Protein AF-R7RN30-F1 (afdb_monomer_lite)

Structure (mmCIF, N/CA/C/O backbone):
data_AF-R7RN30-F1
#
_entry.id   AF-R7RN30-F1
#
loop_
_atom_site.group_PDB
_atom_site.id
_atom_site.type_symbol
_atom_site.label_atom_id
_atom_site.label_alt_id
_atom_site.label_comp_id
_atom_site.label_asym_id
_atom_site.label_entity_id
_atom_site.label_seq_id
_atom_site.pdbx_PDB_ins_code
_atom_site.Cartn_x
_atom_site.Cartn_y
_atom_site.Cartn_z
_atom_site.occupancy
_atom_site.B_iso_or_equiv
_atom_site.auth_seq_id
_atom_site.auth_comp_id
_atom_site.auth_asym_id
_atom_site.auth_atom_id
_atom_site.pdbx_PDB_model_num
ATOM 1 N N . MET A 1 1 ? 17.143 -51.193 -7.733 1.00 52.50 1 MET A N 1
ATOM 2 C CA . MET A 1 1 ? 16.650 -49.809 -7.932 1.00 52.50 1 MET A CA 1
ATOM 3 C C . MET A 1 1 ? 15.931 -49.384 -6.659 1.00 52.50 1 MET A C 1
ATOM 5 O O . MET A 1 1 ? 15.191 -50.200 -6.125 1.00 52.50 1 MET A O 1
ATOM 9 N N . LYS A 1 2 ? 16.225 -48.199 -6.104 1.00 51.12 2 LYS A N 1
ATOM 10 C CA . LYS A 1 2 ? 15.594 -47.701 -4.866 1.00 51.12 2 LYS A CA 1
ATOM 11 C C . LYS A 1 2 ? 14.284 -46.966 -5.218 1.00 51.12 2 LYS A C 1
ATOM 13 O O . LYS A 1 2 ? 14.254 -46.298 -6.243 1.00 51.12 2 LYS A O 1
ATOM 18 N N . PRO A 1 3 ? 13.226 -47.047 -4.394 1.00 54.84 3 PRO A N 1
ATOM 19 C CA . PRO A 1 3 ? 11.886 -46.530 -4.715 1.00 54.84 3 PRO A CA 1
ATOM 20 C C . PRO A 1 3 ? 11.719 -44.996 -4.600 1.00 54.84 3 PRO A C 1
ATOM 22 O O . PRO A 1 3 ? 10.600 -44.520 -4.464 1.00 54.84 3 PRO A O 1
ATOM 25 N N . ILE A 1 4 ? 12.803 -44.212 -4.628 1.00 58.72 4 ILE A N 1
ATOM 26 C CA . ILE A 1 4 ? 12.770 -42.753 -4.381 1.00 58.72 4 ILE A CA 1
ATOM 27 C C . ILE A 1 4 ? 12.704 -41.926 -5.682 1.00 58.72 4 ILE A C 1
ATOM 29 O O . ILE A 1 4 ? 12.335 -40.757 -5.647 1.00 58.72 4 ILE A O 1
ATOM 33 N N . ASP A 1 5 ? 12.949 -42.533 -6.845 1.00 54.28 5 ASP A N 1
ATOM 34 C CA . ASP A 1 5 ? 13.149 -41.788 -8.099 1.00 54.28 5 ASP A CA 1
ATOM 35 C C . ASP A 1 5 ? 11.878 -41.576 -8.950 1.00 54.28 5 ASP A C 1
ATOM 37 O O . ASP A 1 5 ? 11.968 -41.347 -10.153 1.00 54.28 5 ASP A O 1
ATOM 41 N N . MET A 1 6 ? 10.675 -41.631 -8.368 1.00 63.59 6 MET A N 1
ATOM 42 C CA . MET A 1 6 ? 9.432 -41.331 -9.101 1.00 63.59 6 MET A CA 1
ATOM 43 C C . MET A 1 6 ? 8.523 -40.395 -8.308 1.00 63.59 6 MET A C 1
ATOM 45 O O . MET A 1 6 ? 7.451 -40.782 -7.850 1.00 63.59 6 MET A O 1
ATOM 49 N N . ILE A 1 7 ? 8.929 -39.132 -8.183 1.00 62.47 7 ILE A N 1
ATOM 50 C CA . ILE A 1 7 ? 7.962 -38.043 -8.023 1.00 62.47 7 ILE A CA 1
ATOM 51 C C . ILE A 1 7 ? 7.711 -37.521 -9.440 1.00 62.47 7 ILE A C 1
ATOM 53 O O . ILE A 1 7 ? 8.626 -36.937 -10.023 1.00 62.47 7 ILE A O 1
ATOM 57 N N . PRO A 1 8 ? 6.531 -37.750 -10.043 1.00 53.94 8 PRO A N 1
ATOM 58 C CA . PRO A 1 8 ? 6.213 -37.163 -11.333 1.00 53.94 8 PRO A CA 1
ATOM 59 C C . PRO A 1 8 ? 6.329 -35.644 -11.209 1.00 53.94 8 PRO A C 1
ATOM 61 O O . PRO A 1 8 ? 5.591 -35.023 -10.443 1.00 53.94 8 PRO A O 1
ATOM 64 N N . THR A 1 9 ? 7.256 -35.035 -11.943 1.00 62.53 9 THR A N 1
ATOM 65 C CA . THR A 1 9 ? 7.271 -33.591 -12.160 1.00 62.53 9 THR A CA 1
ATOM 66 C C . THR A 1 9 ? 6.041 -33.251 -12.990 1.00 62.53 9 THR A C 1
ATOM 68 O O . THR A 1 9 ? 6.083 -33.202 -14.217 1.00 62.53 9 THR A O 1
ATOM 71 N N . MET A 1 10 ? 4.902 -33.062 -12.321 1.00 60.59 10 MET A N 1
ATOM 72 C CA . MET A 1 10 ? 3.753 -32.434 -12.951 1.00 60.59 10 MET A CA 1
ATOM 73 C C . MET A 1 10 ? 4.216 -31.045 -13.382 1.00 60.59 10 MET A C 1
ATOM 75 O O . MET A 1 10 ? 4.500 -30.188 -12.545 1.00 60.59 10 MET A O 1
ATOM 79 N N . ILE A 1 11 ? 4.357 -30.844 -14.691 1.00 59.06 11 ILE A N 1
ATOM 80 C CA . ILE A 1 11 ? 4.528 -29.520 -15.276 1.00 59.06 11 ILE A CA 1
ATOM 81 C C . ILE A 1 11 ? 3.252 -28.771 -14.903 1.00 59.06 11 ILE A C 1
ATOM 83 O O . ILE A 1 11 ? 2.198 -29.010 -15.491 1.00 59.06 11 ILE A O 1
ATOM 87 N N . MET A 1 12 ? 3.322 -27.937 -13.863 1.00 58.66 12 MET A N 1
ATOM 88 C CA . MET A 1 12 ? 2.214 -27.055 -13.527 1.00 58.66 12 MET A CA 1
ATOM 89 C C . MET A 1 12 ? 1.998 -26.168 -14.756 1.00 58.66 12 MET A C 1
ATOM 91 O O . MET A 1 12 ? 2.953 -25.504 -15.175 1.00 58.66 12 MET A O 1
ATOM 95 N N . PRO A 1 13 ? 0.809 -26.190 -15.389 1.00 59.28 13 PRO A N 1
ATOM 96 C CA . PRO A 1 13 ? 0.530 -25.274 -16.482 1.00 59.28 13 PRO A CA 1
ATOM 97 C C . PRO A 1 13 ? 0.816 -23.861 -15.982 1.00 59.28 13 PRO A C 1
ATOM 99 O O . PRO A 1 13 ? 0.581 -23.567 -14.811 1.00 59.28 13 PRO A O 1
ATOM 102 N N . ASN A 1 14 ? 1.374 -23.018 -16.852 1.00 55.12 14 ASN A N 1
ATOM 103 C CA . ASN A 1 14 ? 1.681 -21.622 -16.558 1.00 55.12 14 ASN A CA 1
ATOM 104 C C . ASN A 1 14 ? 0.432 -20.964 -15.942 1.00 55.12 14 ASN A C 1
ATOM 106 O O . ASN A 1 14 ? -0.499 -20.595 -16.657 1.00 55.12 14 ASN A O 1
ATOM 110 N N . MET A 1 15 ? 0.395 -20.864 -14.611 1.00 58.53 15 MET A N 1
ATOM 111 C CA . MET A 1 15 ? -0.645 -20.170 -13.862 1.00 58.53 15 MET A CA 1
ATOM 112 C C . MET A 1 15 ? -0.373 -18.688 -14.072 1.00 58.53 15 MET A C 1
ATOM 114 O O . MET A 1 15 ? 0.243 -18.029 -13.236 1.00 58.53 15 MET A O 1
ATOM 118 N N . VAL A 1 16 ? -0.748 -18.172 -15.242 1.00 56.69 16 VAL A N 1
ATOM 119 C CA . VAL A 1 16 ? -0.845 -16.730 -15.428 1.00 56.69 16 VAL A CA 1
ATOM 120 C C . VAL A 1 16 ? -1.846 -16.281 -14.368 1.00 56.69 16 VAL A C 1
ATOM 122 O O . VAL A 1 16 ? -2.969 -16.795 -14.373 1.00 56.69 16 VAL A O 1
ATOM 125 N N . PRO A 1 17 ? -1.458 -15.420 -13.411 1.00 54.16 17 PRO A N 1
ATOM 126 C CA . PRO A 1 17 ? -2.412 -14.921 -12.444 1.00 54.16 17 PRO A CA 1
ATOM 127 C C . PRO A 1 17 ? -3.550 -14.302 -13.246 1.00 54.16 17 PRO A C 1
ATOM 129 O O . PRO A 1 17 ? -3.319 -13.404 -14.058 1.00 54.16 17 PRO A O 1
ATOM 132 N N . VAL A 1 18 ? -4.764 -14.826 -13.062 1.00 57.03 18 VAL A N 1
ATOM 133 C CA . VAL A 1 18 ? -5.966 -14.119 -13.488 1.00 57.03 18 VAL A CA 1
ATOM 134 C C . VAL A 1 18 ? -5.847 -12.775 -12.797 1.00 57.03 18 VAL A C 1
ATOM 136 O O . VAL A 1 18 ? -5.870 -12.709 -11.565 1.00 57.03 18 VAL A O 1
ATOM 139 N N . ILE A 1 19 ? -5.601 -11.725 -13.578 1.00 56.62 19 ILE A N 1
ATOM 140 C CA . ILE A 1 19 ? -5.730 -10.364 -13.092 1.00 56.62 19 ILE A CA 1
ATOM 141 C C . ILE A 1 19 ? -7.212 -10.283 -12.768 1.00 56.62 19 ILE A C 1
ATOM 143 O O . ILE A 1 19 ? -8.045 -10.140 -13.656 1.00 56.62 19 ILE A O 1
ATOM 147 N N . VAL A 1 20 ? -7.553 -10.538 -11.506 1.00 56.22 20 VAL A N 1
ATOM 148 C CA . VAL A 1 20 ? -8.850 -10.156 -10.983 1.00 56.22 20 VAL A CA 1
ATOM 149 C C . VAL A 1 20 ? -8.878 -8.667 -11.260 1.00 56.22 20 VAL A C 1
ATOM 151 O O . VAL A 1 20 ? -8.027 -7.945 -10.735 1.00 56.22 20 VAL A O 1
ATOM 154 N N . ASP A 1 21 ? -9.763 -8.233 -12.152 1.00 55.62 21 ASP A N 1
ATOM 155 C CA . ASP A 1 21 ? -10.123 -6.831 -12.276 1.00 55.62 21 ASP A CA 1
ATOM 156 C C . ASP A 1 21 ? -10.660 -6.440 -10.900 1.00 55.62 21 ASP A C 1
ATOM 158 O O . ASP A 1 21 ? -11.830 -6.641 -10.577 1.00 55.62 21 ASP A O 1
ATOM 162 N N . ILE A 1 22 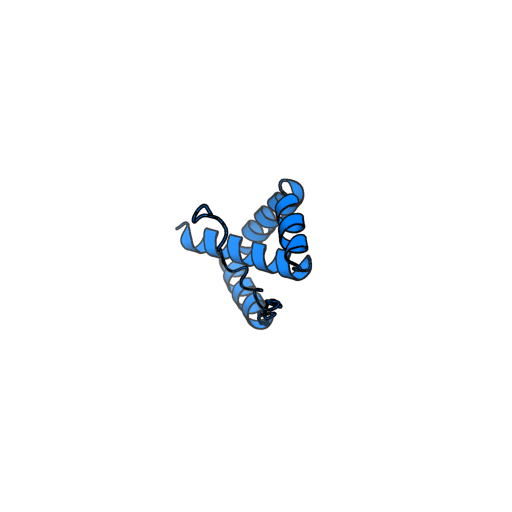? -9.751 -6.025 -10.013 1.00 59.59 22 ILE A N 1
ATOM 163 C CA . ILE A 1 22 ? -10.084 -5.454 -8.719 1.00 59.59 22 ILE A CA 1
ATOM 164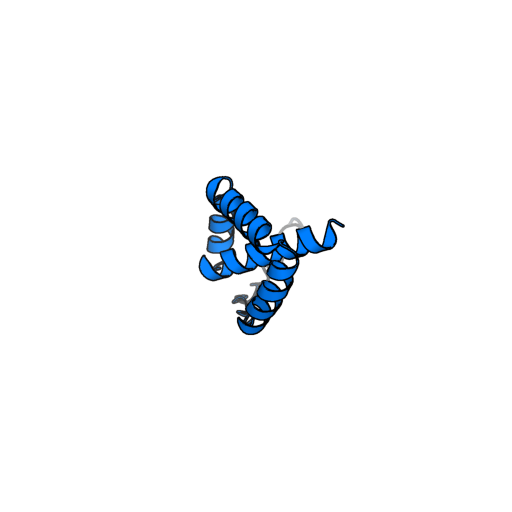 C C . ILE A 1 22 ? -10.753 -4.146 -9.102 1.00 59.59 22 ILE A C 1
ATOM 166 O O . ILE A 1 22 ? -10.067 -3.164 -9.372 1.00 59.59 22 ILE A O 1
ATOM 170 N N . ASP A 1 23 ? -12.074 -4.207 -9.235 1.00 57.53 23 ASP A N 1
ATOM 171 C CA . ASP A 1 23 ? -12.920 -3.118 -9.686 1.00 57.53 23 ASP A CA 1
ATOM 172 C C . ASP A 1 23 ? -12.581 -1.865 -8.869 1.00 57.53 23 ASP A C 1
ATOM 174 O O . ASP A 1 23 ? -12.842 -1.797 -7.663 1.00 57.53 23 ASP A O 1
ATOM 178 N N . ASP A 1 24 ? -11.947 -0.886 -9.524 1.00 61.69 24 ASP A N 1
ATOM 179 C CA . ASP A 1 24 ? -11.537 0.391 -8.927 1.00 61.69 24 ASP A CA 1
ATOM 180 C C . ASP A 1 24 ? -12.733 1.074 -8.229 1.00 61.69 24 ASP A C 1
ATOM 182 O O . ASP A 1 24 ? -12.579 1.775 -7.225 1.00 61.69 24 ASP A O 1
ATOM 186 N N . THR A 1 25 ? -13.948 0.778 -8.700 1.00 61.69 25 THR A N 1
ATOM 187 C CA . THR A 1 25 ? -15.222 1.277 -8.181 1.00 61.69 25 THR A CA 1
ATOM 188 C C . THR A 1 25 ? -15.569 0.766 -6.773 1.00 61.69 25 THR A C 1
ATOM 190 O O . THR A 1 25 ? -16.311 1.433 -6.042 1.00 61.69 25 THR A O 1
ATOM 193 N N . GLU A 1 26 ? -15.090 -0.413 -6.359 1.00 64.25 26 GLU A N 1
ATOM 194 C CA . GLU A 1 26 ? -15.272 -0.899 -4.981 1.00 64.25 26 GLU A CA 1
ATOM 195 C C . GLU A 1 26 ? -14.363 -0.154 -4.003 1.00 64.25 26 GLU A C 1
ATOM 197 O O . GLU A 1 26 ? -14.793 0.213 -2.904 1.00 64.25 26 GLU A O 1
ATOM 202 N N . ASP A 1 27 ? -13.117 0.093 -4.410 1.00 67.12 27 ASP A N 1
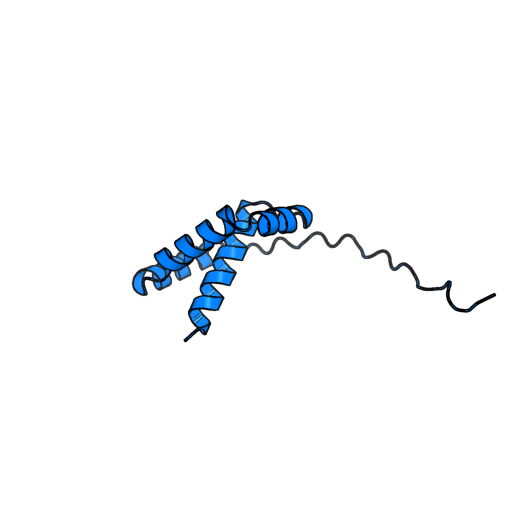ATOM 203 C CA . ASP A 1 27 ? -12.120 0.719 -3.546 1.00 67.12 27 ASP A CA 1
ATOM 204 C C . ASP A 1 27 ? -12.458 2.198 -3.295 1.00 67.12 27 ASP A C 1
ATOM 206 O O . ASP A 1 27 ? -12.284 2.693 -2.180 1.00 67.12 27 ASP A O 1
ATOM 210 N N . GLU A 1 28 ? -13.049 2.891 -4.278 1.00 70.19 28 GLU A N 1
ATOM 211 C CA . GLU A 1 28 ? -13.559 4.256 -4.097 1.00 70.19 28 GLU A CA 1
ATOM 212 C C . GLU A 1 28 ? -14.728 4.348 -3.111 1.00 70.19 28 GLU A C 1
ATOM 214 O O . GLU A 1 28 ? -14.762 5.260 -2.279 1.00 70.19 28 GLU A O 1
ATOM 219 N N . ARG A 1 29 ? -15.687 3.415 -3.183 1.00 70.56 29 ARG A N 1
ATOM 220 C CA . ARG A 1 29 ? -16.826 3.373 -2.252 1.00 70.56 29 ARG A CA 1
ATOM 221 C C . ARG A 1 29 ? -16.350 3.133 -0.825 1.00 70.56 29 ARG A C 1
ATOM 223 O O . ARG A 1 29 ? -16.699 3.894 0.071 1.00 70.56 29 ARG A O 1
ATOM 230 N N . GLN A 1 30 ? -15.475 2.150 -0.638 1.00 67.44 30 GLN A N 1
ATOM 231 C CA . GLN A 1 30 ? -14.926 1.826 0.679 1.00 67.44 30 GLN A CA 1
ATOM 232 C C . GLN A 1 30 ? -14.046 2.950 1.235 1.00 67.44 30 GLN A C 1
ATOM 234 O O . GLN A 1 30 ? -14.099 3.231 2.427 1.00 67.44 30 GLN A O 1
ATOM 239 N N . LYS A 1 31 ? -13.302 3.669 0.384 1.00 71.25 31 LYS A N 1
ATOM 240 C CA . LYS A 1 31 ? -12.522 4.837 0.813 1.00 71.25 31 LYS A CA 1
ATOM 241 C C . LYS A 1 31 ? -13.397 5.952 1.399 1.00 71.25 31 LYS A C 1
ATOM 243 O O . LYS A 1 31 ? -12.940 6.642 2.309 1.00 71.25 31 LYS A O 1
ATOM 248 N N . LYS A 1 32 ? -14.626 6.147 0.903 1.00 73.94 32 LYS A N 1
ATOM 249 C CA . LYS A 1 32 ? -15.573 7.116 1.487 1.00 73.94 32 LYS A CA 1
ATOM 250 C C . LYS A 1 32 ? -16.006 6.689 2.888 1.00 73.94 32 LYS A C 1
ATOM 252 O O . LYS A 1 32 ? -15.877 7.483 3.815 1.00 73.94 32 LYS A O 1
ATOM 257 N N . ASP A 1 33 ? -16.405 5.431 3.057 1.00 74.94 33 ASP A N 1
ATOM 258 C CA . ASP A 1 33 ? -16.806 4.886 4.362 1.00 74.94 33 ASP A CA 1
ATOM 259 C C . ASP A 1 33 ? -15.663 4.953 5.388 1.00 74.94 33 ASP A C 1
ATOM 261 O O . ASP A 1 33 ? -15.863 5.277 6.561 1.00 74.94 33 ASP A O 1
ATOM 265 N N . ASP A 1 34 ? -14.438 4.661 4.947 1.00 72.88 34 ASP A N 1
ATOM 266 C CA . ASP A 1 34 ? -13.242 4.761 5.780 1.00 72.88 34 ASP A CA 1
ATOM 267 C C . ASP A 1 34 ? -12.954 6.212 6.183 1.00 72.88 34 ASP A C 1
ATOM 269 O O . ASP A 1 34 ? -12.414 6.456 7.264 1.00 72.88 34 ASP A O 1
ATOM 273 N N . PHE A 1 35 ? -13.253 7.180 5.308 1.00 74.31 35 PHE A N 1
ATOM 274 C CA . PHE A 1 35 ? -13.011 8.598 5.571 1.00 74.31 35 PHE A CA 1
ATOM 275 C C . PHE A 1 35 ? -13.951 9.094 6.666 1.00 74.31 35 PHE A C 1
ATOM 277 O O . PHE A 1 35 ? -13.501 9.736 7.613 1.00 74.31 35 PHE A O 1
ATOM 284 N N . GLU A 1 36 ? -15.226 8.707 6.596 1.00 72.12 36 GLU A N 1
ATOM 285 C CA . GLU A 1 36 ? -16.218 8.991 7.638 1.00 72.12 36 GLU A CA 1
ATOM 286 C C . GLU A 1 36 ? -15.841 8.367 8.990 1.00 72.12 36 GLU A C 1
ATOM 288 O O . GLU A 1 36 ? -16.088 8.956 10.041 1.00 72.12 36 GLU A O 1
ATOM 293 N N . LYS A 1 37 ? -15.176 7.205 8.979 1.00 72.81 37 LYS A N 1
ATOM 294 C CA . LYS A 1 37 ? -14.681 6.522 10.188 1.00 72.81 37 LYS A CA 1
ATOM 295 C C . LYS A 1 37 ? -13.292 6.984 10.645 1.00 72.81 37 LYS A C 1
ATOM 297 O O . LYS A 1 37 ? -12.776 6.451 11.624 1.00 72.81 37 LYS A O 1
ATOM 302 N N . GLY A 1 38 ? -12.654 7.919 9.937 1.00 77.00 38 GLY A N 1
ATOM 303 C CA . GLY A 1 38 ? -11.282 8.364 10.208 1.00 77.00 38 GLY A CA 1
ATOM 304 C C . GLY A 1 38 ? -10.183 7.328 9.908 1.00 77.00 38 GLY A C 1
ATOM 305 O O . GLY A 1 38 ? -9.008 7.599 10.155 1.00 77.00 38 GLY A O 1
ATOM 306 N N . MET A 1 39 ? -10.528 6.167 9.342 1.00 76.62 39 MET A N 1
ATOM 307 C CA . MET A 1 39 ? -9.607 5.049 9.094 1.00 76.62 39 MET A CA 1
ATOM 308 C C . MET A 1 39 ? -8.671 5.293 7.901 1.00 76.62 39 MET A C 1
ATOM 310 O O . MET A 1 39 ? -7.570 4.746 7.880 1.00 76.62 39 MET A O 1
ATOM 314 N N . VAL A 1 40 ? -9.045 6.146 6.933 1.00 78.62 40 VAL A N 1
ATOM 315 C CA . VAL A 1 40 ? -8.214 6.430 5.736 1.00 78.62 40 VAL A CA 1
ATOM 316 C C . VAL A 1 40 ? -6.802 6.867 6.117 1.00 78.62 40 VAL A C 1
ATOM 318 O O . VAL A 1 40 ? -5.824 6.326 5.602 1.00 78.62 40 VAL A O 1
ATOM 321 N N . ASN A 1 41 ? -6.694 7.807 7.058 1.00 85.25 41 ASN A N 1
ATOM 322 C CA . ASN A 1 41 ? -5.407 8.363 7.469 1.00 85.25 41 ASN A CA 1
ATOM 323 C C . ASN A 1 41 ? -4.523 7.317 8.157 1.00 85.25 41 ASN A C 1
ATOM 325 O O . ASN A 1 41 ? -3.301 7.346 8.014 1.00 85.25 41 ASN A O 1
ATOM 329 N N . GLU A 1 42 ? -5.125 6.386 8.895 1.00 90.81 42 GLU A N 1
ATOM 330 C CA . GLU A 1 42 ? -4.397 5.317 9.569 1.00 90.81 42 GLU A CA 1
ATOM 331 C C . GLU A 1 42 ? -3.916 4.251 8.581 1.00 90.81 42 GLU A C 1
ATOM 333 O O . GLU A 1 42 ? -2.740 3.882 8.614 1.00 90.81 42 GLU A O 1
ATOM 338 N N . VAL A 1 43 ? -4.772 3.837 7.641 1.00 93.62 43 VAL A N 1
ATOM 339 C CA . VAL A 1 43 ? -4.414 2.900 6.565 1.00 93.62 43 VAL A CA 1
ATOM 340 C C . VAL A 1 43 ? -3.240 3.441 5.748 1.00 93.62 43 VAL A C 1
ATOM 342 O O . VAL A 1 43 ? -2.242 2.742 5.569 1.00 93.62 43 VAL A O 1
ATOM 345 N N . ASP A 1 44 ? -3.317 4.696 5.295 1.00 93.88 44 ASP A N 1
ATOM 346 C CA . ASP A 1 44 ? -2.243 5.343 4.534 1.00 93.88 44 ASP A CA 1
ATOM 347 C C . ASP A 1 44 ? -0.949 5.464 5.346 1.00 93.88 44 ASP A C 1
ATOM 349 O O . ASP A 1 44 ? 0.146 5.195 4.845 1.00 93.88 44 ASP A O 1
ATOM 353 N N . ARG A 1 45 ? -1.056 5.807 6.633 1.00 96.06 45 ARG A N 1
ATOM 354 C CA . ARG A 1 45 ? 0.100 5.893 7.531 1.00 96.06 45 ARG A CA 1
ATOM 355 C C . ARG A 1 45 ? 0.788 4.541 7.714 1.00 96.06 45 ARG A C 1
ATOM 357 O O . ARG A 1 45 ? 2.018 4.497 7.723 1.00 96.06 45 ARG A O 1
ATOM 364 N N . ILE A 1 46 ? 0.030 3.460 7.892 1.00 96.75 46 ILE A N 1
ATOM 365 C CA . ILE A 1 46 ? 0.579 2.104 8.036 1.00 96.75 46 ILE A CA 1
ATOM 366 C C . ILE A 1 46 ? 1.201 1.646 6.717 1.00 96.75 46 ILE A C 1
ATOM 368 O O . ILE A 1 46 ? 2.331 1.164 6.725 1.00 96.75 46 ILE A O 1
ATOM 372 N N . LEU A 1 47 ? 0.520 1.864 5.589 1.00 97.06 47 LEU A N 1
ATOM 373 C CA . LEU A 1 47 ? 1.030 1.516 4.264 1.00 97.06 47 LEU A CA 1
ATOM 374 C C . LEU A 1 47 ? 2.383 2.186 3.994 1.00 97.06 47 LEU A C 1
ATOM 376 O O . LEU A 1 47 ? 3.347 1.503 3.663 1.00 97.06 47 LEU A O 1
ATOM 380 N N . ASN A 1 48 ? 2.491 3.494 4.239 1.00 96.94 48 ASN A N 1
ATOM 381 C CA . ASN A 1 48 ? 3.741 4.236 4.058 1.00 96.94 48 ASN A CA 1
ATOM 382 C C . ASN A 1 48 ? 4.860 3.742 4.996 1.00 96.94 48 ASN A C 1
ATOM 384 O O . ASN A 1 48 ? 6.035 3.745 4.628 1.00 96.94 48 ASN A O 1
ATOM 388 N N . LYS A 1 49 ? 4.524 3.309 6.221 1.00 98.00 49 LYS A N 1
ATOM 389 C CA . LYS A 1 49 ? 5.501 2.694 7.135 1.00 98.00 49 LYS A CA 1
ATOM 390 C C . LYS A 1 49 ? 6.004 1.354 6.603 1.00 98.00 49 LYS A C 1
ATOM 392 O O . LYS A 1 49 ? 7.199 1.104 6.706 1.00 98.00 49 LYS A O 1
ATOM 397 N N . ILE A 1 50 ? 5.127 0.525 6.038 1.00 97.75 50 ILE A N 1
ATOM 398 C CA . ILE A 1 50 ? 5.504 -0.756 5.427 1.00 97.75 50 ILE A CA 1
ATOM 399 C C . ILE A 1 50 ? 6.391 -0.514 4.203 1.00 97.75 50 ILE A C 1
ATOM 401 O O . ILE A 1 50 ? 7.446 -1.124 4.096 1.00 97.75 50 ILE A O 1
ATOM 405 N N . GLU A 1 51 ? 6.032 0.428 3.330 1.00 96.50 51 GLU A N 1
ATOM 406 C CA . GLU A 1 51 ? 6.854 0.794 2.166 1.00 96.50 51 GLU A CA 1
ATOM 407 C C . GLU A 1 51 ? 8.267 1.231 2.563 1.00 96.50 51 GLU A C 1
ATOM 409 O O . GLU A 1 51 ? 9.240 0.862 1.908 1.00 96.50 51 GLU A O 1
ATOM 414 N N . LYS A 1 52 ? 8.387 2.002 3.649 1.00 97.50 52 LYS A N 1
ATOM 415 C CA . LYS A 1 52 ? 9.671 2.530 4.116 1.00 97.50 52 LYS A CA 1
ATOM 416 C C . LYS A 1 52 ? 10.510 1.503 4.879 1.00 97.50 52 LYS A C 1
ATOM 418 O O . LYS A 1 52 ? 11.725 1.481 4.714 1.00 97.50 52 LYS A O 1
ATOM 423 N N . ASN A 1 53 ? 9.882 0.719 5.752 1.00 98.38 53 ASN A N 1
ATOM 424 C CA . ASN A 1 53 ? 10.589 -0.139 6.705 1.00 98.38 53 ASN A CA 1
ATOM 425 C C . ASN A 1 53 ? 10.677 -1.602 6.252 1.00 98.38 53 ASN A C 1
ATOM 427 O O . ASN A 1 53 ? 11.555 -2.310 6.732 1.00 98.38 53 ASN A O 1
ATOM 431 N N . ASN A 1 54 ? 9.785 -2.039 5.358 1.00 97.56 54 ASN A N 1
ATOM 432 C CA . ASN A 1 54 ? 9.681 -3.411 4.856 1.00 97.56 54 ASN A CA 1
ATOM 433 C C . ASN A 1 54 ? 9.508 -3.464 3.321 1.00 97.56 54 ASN A C 1
ATOM 435 O O . ASN A 1 54 ? 8.550 -4.069 2.814 1.00 97.56 54 ASN A O 1
ATOM 439 N N . PRO A 1 55 ? 10.399 -2.820 2.540 1.00 96.56 55 PRO A N 1
ATOM 440 C CA . PRO A 1 55 ? 10.296 -2.790 1.080 1.00 96.56 55 PRO A CA 1
ATOM 441 C C . PRO A 1 55 ? 10.364 -4.186 0.435 1.00 96.56 55 PRO A C 1
ATOM 443 O O . PRO A 1 55 ? 9.854 -4.380 -0.671 1.00 96.56 55 PRO A O 1
ATOM 446 N N . GLU A 1 56 ? 10.947 -5.175 1.118 1.00 97.38 56 GLU A N 1
ATOM 447 C CA . GLU A 1 56 ? 11.049 -6.569 0.682 1.00 97.38 56 GLU A CA 1
ATOM 448 C C . GLU A 1 56 ? 9.695 -7.205 0.354 1.00 97.38 56 GLU A C 1
ATOM 450 O O . GLU A 1 56 ? 9.627 -8.052 -0.534 1.00 97.38 56 GLU A O 1
ATOM 455 N N . ILE A 1 57 ? 8.604 -6.753 0.983 1.00 96.25 57 ILE A N 1
ATOM 456 C CA . ILE A 1 57 ? 7.246 -7.225 0.679 1.00 96.25 57 ILE A CA 1
ATOM 457 C C . ILE A 1 57 ? 6.879 -6.890 -0.771 1.00 96.25 57 ILE A C 1
ATOM 459 O O . ILE A 1 57 ? 6.369 -7.735 -1.505 1.00 96.25 57 ILE A O 1
ATOM 463 N N . PHE A 1 58 ? 7.182 -5.672 -1.221 1.00 96.25 58 PHE A N 1
ATOM 464 C CA . PHE A 1 58 ? 6.895 -5.240 -2.589 1.00 96.25 58 PHE A CA 1
ATOM 465 C C . PHE A 1 58 ? 7.853 -5.862 -3.603 1.00 96.25 58 PHE A C 1
ATOM 467 O O . PHE A 1 58 ? 7.444 -6.158 -4.727 1.00 96.25 58 PHE A O 1
ATOM 474 N N . VAL A 1 59 ? 9.106 -6.111 -3.210 1.00 95.75 59 VAL A N 1
ATOM 475 C CA . VAL A 1 59 ? 10.060 -6.871 -4.031 1.00 95.75 59 VAL A CA 1
ATOM 476 C C . VAL A 1 59 ? 9.562 -8.302 -4.236 1.00 95.75 59 VAL A C 1
ATOM 478 O O . VAL A 1 59 ? 9.523 -8.771 -5.370 1.00 95.75 59 VAL A O 1
ATOM 481 N N . LEU A 1 60 ? 9.113 -8.965 -3.169 1.00 97.06 60 LEU A N 1
ATOM 482 C CA . LEU A 1 60 ? 8.554 -10.313 -3.219 1.00 97.06 60 LEU A CA 1
ATOM 483 C C . LEU A 1 60 ? 7.327 -10.377 -4.137 1.00 97.06 60 LEU A C 1
ATOM 485 O O . LEU A 1 60 ? 7.269 -11.217 -5.029 1.00 97.06 60 LEU A O 1
ATOM 489 N N . LEU A 1 61 ? 6.369 -9.460 -3.975 1.00 95.44 61 LEU A N 1
ATOM 490 C CA . LEU A 1 61 ? 5.177 -9.402 -4.830 1.00 95.44 61 LEU A CA 1
ATOM 491 C C . LEU A 1 61 ? 5.540 -9.161 -6.301 1.00 95.44 61 LEU A C 1
ATOM 493 O O . LEU A 1 61 ? 4.967 -9.787 -7.192 1.00 95.44 61 LEU A O 1
ATOM 497 N N . LYS A 1 62 ? 6.555 -8.331 -6.566 1.00 93.75 62 LYS A N 1
ATOM 498 C CA . LYS A 1 62 ? 7.089 -8.140 -7.918 1.00 93.75 62 LYS A CA 1
ATOM 499 C C . LYS A 1 62 ? 7.680 -9.428 -8.500 1.00 93.75 62 LYS A C 1
ATOM 501 O O . LYS A 1 62 ? 7.482 -9.680 -9.686 1.00 93.75 62 LYS A O 1
ATOM 506 N N . MET A 1 63 ? 8.364 -10.252 -7.701 1.00 95.69 63 MET A N 1
ATOM 507 C CA . MET A 1 63 ? 8.867 -11.566 -8.143 1.00 95.69 63 MET A CA 1
ATOM 508 C C . MET A 1 63 ? 7.731 -12.524 -8.526 1.00 95.69 63 MET A C 1
ATOM 510 O O . MET A 1 63 ? 7.903 -13.342 -9.424 1.00 95.69 63 MET A O 1
ATOM 514 N N . TYR A 1 64 ? 6.553 -12.371 -7.917 1.00 95.06 64 TYR A N 1
ATOM 515 C CA . TYR A 1 64 ? 5.319 -13.060 -8.310 1.00 95.06 64 TYR A CA 1
ATOM 516 C C . TYR A 1 64 ? 4.569 -12.374 -9.469 1.00 95.06 64 TYR A C 1
ATOM 518 O O . TYR A 1 64 ? 3.370 -12.580 -9.640 1.00 95.06 64 TYR A O 1
ATOM 526 N N . ASN A 1 65 ? 5.258 -11.565 -10.281 1.00 93.50 65 ASN A N 1
ATOM 527 C CA . ASN A 1 65 ? 4.701 -10.829 -11.420 1.00 93.50 65 ASN A CA 1
ATOM 528 C C . ASN A 1 65 ? 3.583 -9.837 -11.058 1.00 93.50 65 ASN A C 1
ATOM 530 O O . ASN A 1 65 ? 2.750 -9.513 -11.901 1.00 93.50 65 ASN A O 1
ATOM 534 N N . MET A 1 66 ? 3.570 -9.315 -9.828 1.00 93.69 66 MET A N 1
ATOM 535 C CA . MET A 1 66 ? 2.624 -8.277 -9.424 1.00 93.69 66 MET A CA 1
ATOM 536 C C . MET A 1 66 ? 3.251 -6.884 -9.581 1.00 93.69 66 MET A C 1
ATOM 538 O O . MET A 1 66 ? 4.209 -6.554 -8.874 1.00 93.69 66 MET A O 1
ATOM 542 N N . PRO A 1 67 ? 2.728 -6.022 -10.472 1.00 93.44 67 PRO A N 1
ATOM 543 C CA . PRO A 1 67 ? 3.205 -4.651 -10.591 1.00 93.44 67 PRO A CA 1
ATOM 544 C C . PRO A 1 67 ? 2.994 -3.872 -9.292 1.00 93.44 67 PRO A C 1
ATOM 546 O O . PRO A 1 67 ? 1.987 -4.051 -8.605 1.00 93.44 67 PRO A O 1
ATOM 549 N N . TYR A 1 68 ? 3.906 -2.943 -8.992 1.00 91.88 68 TYR A N 1
ATOM 550 C CA . TYR A 1 68 ? 3.853 -2.132 -7.771 1.00 91.88 68 TYR A CA 1
ATOM 551 C C . TYR A 1 68 ? 2.487 -1.466 -7.512 1.00 91.88 68 TYR A C 1
ATOM 553 O O . TYR A 1 68 ? 2.016 -1.557 -6.381 1.00 91.88 68 TYR A O 1
ATOM 561 N N . PRO A 1 69 ? 1.792 -0.866 -8.505 1.00 92.81 69 PRO A N 1
ATOM 562 C CA . PRO A 1 69 ? 0.472 -0.2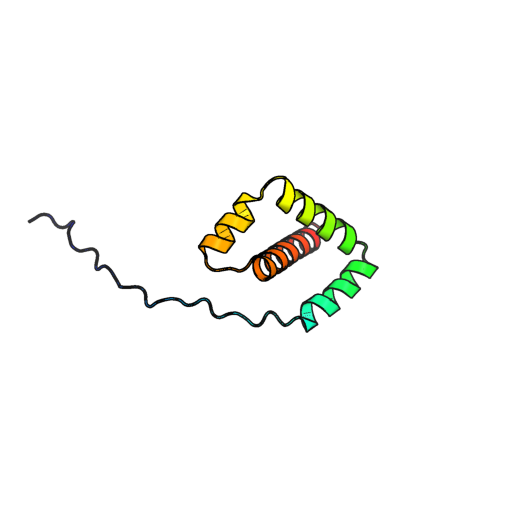77 -8.266 1.00 92.81 69 PRO A CA 1
ATOM 563 C C . PRO A 1 69 ? -0.554 -1.292 -7.746 1.00 92.81 69 PRO A C 1
ATOM 565 O O . PRO A 1 69 ? -1.309 -0.990 -6.824 1.00 92.81 69 PRO A O 1
ATOM 568 N N . VAL A 1 70 ? -0.540 -2.509 -8.295 1.00 92.44 70 VAL A N 1
ATOM 569 C CA . VAL A 1 70 ? -1.440 -3.600 -7.896 1.00 92.44 70 VAL A CA 1
ATOM 570 C C . VAL A 1 70 ? -1.066 -4.113 -6.508 1.00 92.44 70 VAL A C 1
ATOM 572 O O . VAL A 1 70 ? -1.926 -4.212 -5.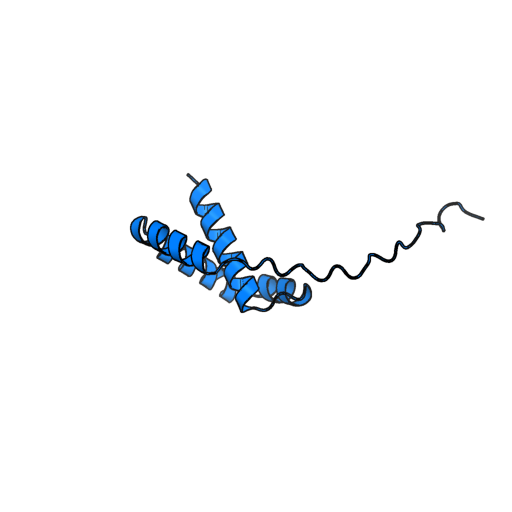636 1.00 92.44 70 VAL A O 1
ATOM 575 N N . ALA A 1 71 ? 0.225 -4.347 -6.265 1.00 95.50 71 ALA A N 1
ATOM 576 C CA . ALA A 1 71 ? 0.742 -4.768 -4.965 1.00 95.50 71 ALA A CA 1
ATOM 577 C C . ALA A 1 71 ? 0.403 -3.762 -3.860 1.00 95.50 71 ALA A C 1
ATOM 579 O O . ALA A 1 71 ? -0.074 -4.134 -2.791 1.00 95.50 71 ALA A O 1
ATOM 580 N N . ARG A 1 72 ? 0.573 -2.468 -4.134 1.00 95.06 72 ARG A N 1
ATOM 581 C CA . ARG A 1 72 ? 0.244 -1.380 -3.210 1.00 95.06 72 ARG A CA 1
ATOM 582 C C . ARG A 1 72 ? -1.240 -1.340 -2.868 1.00 95.06 72 ARG A C 1
ATOM 584 O O . ARG A 1 72 ? -1.580 -1.193 -1.695 1.00 95.06 72 ARG A O 1
ATOM 591 N N . ARG A 1 73 ? -2.121 -1.515 -3.858 1.00 92.88 73 ARG A N 1
ATOM 592 C CA . ARG A 1 73 ? -3.572 -1.629 -3.63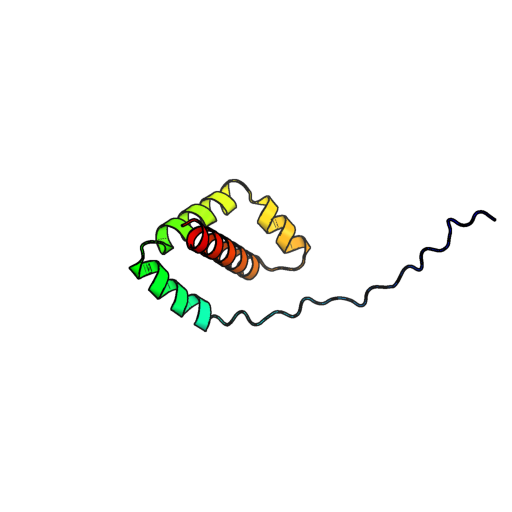2 1.00 92.88 73 ARG A CA 1
ATOM 593 C C . ARG A 1 73 ? -3.922 -2.863 -2.803 1.00 92.88 73 ARG A C 1
ATOM 595 O O . ARG A 1 73 ? -4.697 -2.760 -1.856 1.00 92.88 73 ARG A O 1
ATOM 602 N N . LEU A 1 74 ? -3.308 -4.008 -3.097 1.00 94.06 74 LEU A N 1
ATOM 603 C CA . LEU A 1 74 ? -3.528 -5.241 -2.342 1.00 94.06 74 LEU A CA 1
ATOM 604 C C . LEU A 1 74 ? -3.126 -5.080 -0.869 1.00 94.06 74 LEU A C 1
ATOM 606 O O . LEU A 1 74 ? -3.925 -5.361 0.022 1.00 94.06 74 LEU A O 1
ATOM 610 N N . VAL A 1 75 ? -1.919 -4.573 -0.608 1.00 95.62 75 VAL A N 1
ATOM 611 C CA . VAL A 1 75 ? -1.421 -4.333 0.756 1.00 95.62 75 VAL A CA 1
ATOM 612 C C . VAL A 1 75 ? -2.312 -3.324 1.486 1.00 95.62 75 VAL A C 1
ATOM 614 O O . VAL A 1 75 ? -2.673 -3.559 2.638 1.00 95.62 75 VAL A O 1
ATOM 617 N N . ARG A 1 76 ? -2.757 -2.251 0.812 1.00 94.88 76 ARG A N 1
ATOM 618 C CA . ARG A 1 76 ? -3.747 -1.305 1.358 1.00 94.88 76 ARG A CA 1
ATOM 619 C C . ARG A 1 76 ? -5.030 -2.016 1.804 1.00 94.88 76 ARG A C 1
ATOM 621 O O . ARG A 1 76 ? -5.494 -1.783 2.920 1.00 94.88 76 ARG A O 1
ATOM 628 N N . ARG A 1 77 ? -5.589 -2.886 0.955 1.00 92.81 77 ARG A N 1
ATOM 629 C CA . ARG A 1 77 ? -6.820 -3.643 1.243 1.00 92.81 77 ARG A CA 1
ATOM 630 C C . ARG A 1 77 ? -6.637 -4.580 2.436 1.00 92.81 77 ARG A C 1
ATOM 632 O O . ARG A 1 77 ? -7.528 -4.645 3.278 1.00 92.81 77 ARG A O 1
ATOM 639 N N . ILE A 1 78 ? -5.482 -5.240 2.550 1.00 94.88 78 ILE A N 1
ATOM 640 C CA . ILE A 1 78 ? -5.143 -6.089 3.703 1.00 94.88 78 ILE A CA 1
ATOM 641 C C . ILE A 1 78 ? -5.102 -5.261 4.990 1.00 94.88 78 ILE A C 1
ATOM 643 O O . ILE A 1 78 ? -5.783 -5.618 5.943 1.00 94.88 78 ILE A O 1
ATOM 647 N N . ILE A 1 79 ? -4.371 -4.138 5.017 1.00 94.81 79 ILE A N 1
ATOM 648 C CA . ILE A 1 79 ? -4.293 -3.257 6.200 1.00 94.81 79 ILE A CA 1
ATOM 649 C C . ILE A 1 79 ? -5.693 -2.834 6.645 1.00 94.81 79 ILE A C 1
ATOM 651 O O . ILE A 1 79 ? -6.026 -2.943 7.823 1.00 94.81 79 ILE A O 1
ATOM 655 N N . ARG A 1 80 ? -6.523 -2.383 5.697 1.00 90.25 80 ARG A N 1
ATOM 656 C CA . ARG A 1 80 ? -7.899 -1.961 5.974 1.00 90.25 80 ARG A CA 1
ATOM 657 C C . ARG A 1 80 ? -8.720 -3.083 6.603 1.00 90.25 80 ARG A C 1
ATOM 659 O O . ARG A 1 80 ? -9.339 -2.861 7.639 1.00 90.25 80 ARG A O 1
ATOM 666 N N . LEU A 1 81 ? -8.716 -4.271 5.996 1.00 92.12 81 LEU A N 1
ATOM 667 C CA . LEU A 1 81 ? -9.446 -5.426 6.523 1.00 92.12 81 LEU A CA 1
ATOM 668 C C . LEU A 1 81 ? -8.966 -5.773 7.933 1.00 92.12 81 LEU A C 1
ATOM 670 O O . LEU A 1 81 ? -9.784 -5.933 8.832 1.00 92.12 81 LEU A O 1
ATOM 674 N N . THR A 1 82 ? -7.654 -5.808 8.155 1.00 94.00 82 THR A N 1
ATOM 675 C CA . THR A 1 82 ? -7.082 -6.074 9.479 1.00 94.00 82 THR A CA 1
ATOM 676 C C . THR A 1 82 ? -7.588 -5.077 10.522 1.00 94.00 82 THR A C 1
ATOM 678 O O . THR A 1 82 ? -8.069 -5.501 11.567 1.00 94.00 82 THR A O 1
ATOM 681 N N . LEU A 1 83 ? -7.563 -3.770 10.232 1.00 89.81 83 LEU A N 1
ATOM 682 C CA . LEU A 1 83 ? -8.068 -2.745 11.157 1.00 89.81 83 LEU A CA 1
ATOM 683 C C . LEU A 1 83 ? -9.585 -2.842 11.377 1.00 89.81 83 LEU A C 1
ATOM 685 O O . LEU A 1 83 ? -10.066 -2.590 12.479 1.00 89.81 83 LEU A O 1
ATOM 689 N N . GLN A 1 84 ? -10.350 -3.207 10.346 1.00 87.25 84 GLN A N 1
ATOM 690 C CA . GLN A 1 84 ? -11.800 -3.381 10.450 1.00 87.25 84 GLN A CA 1
ATOM 691 C C . GLN A 1 84 ? -12.173 -4.506 11.425 1.00 87.25 84 GLN A C 1
ATOM 693 O O . GLN A 1 84 ? -13.138 -4.358 12.178 1.00 87.25 84 GLN A O 1
ATOM 698 N N . TYR A 1 85 ? -11.418 -5.607 11.409 1.00 90.12 85 TYR A N 1
ATOM 699 C CA . TYR A 1 85 ? -11.657 -6.785 12.248 1.00 90.12 85 TYR A CA 1
ATOM 700 C C . TYR A 1 85 ? -10.881 -6.782 13.574 1.00 90.12 85 TYR A C 1
ATOM 702 O O . TYR A 1 85 ? -11.073 -7.689 14.374 1.00 90.12 85 TYR A O 1
ATOM 710 N N . GLN A 1 86 ? -10.037 -5.781 13.840 1.00 85.31 86 GLN A N 1
ATOM 711 C CA . GLN A 1 86 ? -9.305 -5.651 15.110 1.00 85.31 86 GLN A CA 1
ATOM 712 C C . GLN A 1 86 ? -10.213 -5.282 16.306 1.00 85.31 86 GLN A C 1
ATOM 714 O O . GLN A 1 86 ? -9.750 -5.302 17.444 1.00 85.31 86 GLN A O 1
ATOM 719 N N . LYS A 1 87 ? -11.476 -4.911 16.058 1.00 58.25 87 LYS A N 1
ATOM 720 C CA . LYS A 1 87 ? -12.425 -4.459 17.087 1.00 58.25 87 LYS A CA 1
ATOM 721 C C . LYS A 1 87 ? -12.713 -5.490 18.172 1.00 58.25 87 LYS A C 1
ATOM 723 O O . LYS A 1 87 ? -12.967 -6.661 17.819 1.00 58.25 87 LYS A O 1
#

pLDDT: mean 79.5, std 16.6, range [51.12, 98.38]

Foldseek 3Di:
DDPPPDPPPPPDPPPPPPPPCPPVVVVVVVCVVCVVVVNNVVLVVVLVCCVVPPVVQQVVVVVVVQDSVRSSVVSSVVSVVCVVPVD

Secondary structure (DSSP, 8-state):
--TTS------------------HHHHHHHHHHHHHTTHHHHHHHHHHHHHHH-THHHHHHHHTT--HHHHHHHHHHHHHHHHHH--

Organism: NCBI:txid941824

Sequence (87 aa):
MKPIDMIPTMIMPNMVPVIVDIDDTEDERQKKDDFEKGMVNEVDRILNKIEKNNPEIFVLLKMYNMPYPVARRLVRRIIRLTLQYQK

Radius of gyration: 18.87 Å; chains: 1; bounding box: 34×59×34 Å